Protein AF-A0A2Z5VJH6-F1 (afdb_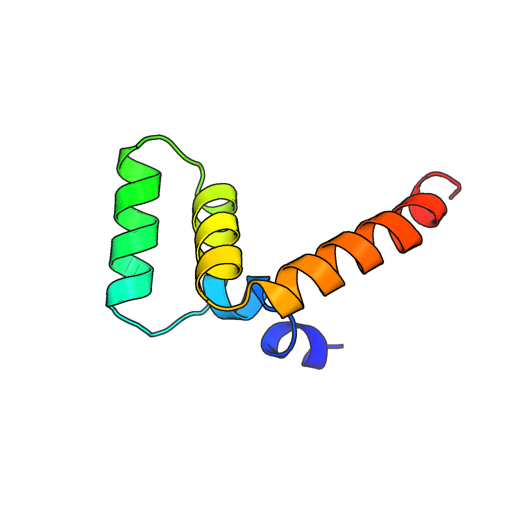monomer)

Foldseek 3Di:
DCVVCCVQLLSCLVPPPDPVSVVQLVVVVVVVDDSSVSSLVSSCVPPVVRNVVVVVVCVVCVVVVVVD

Solvent-accessible surface area (backbone atoms only — not comparable to full-atom values): 3901 Å² total; per-residue (Å²): 120,81,70,53,60,74,66,41,48,54,44,46,42,68,68,53,86,51,66,69,58,52,52,49,35,53,51,35,42,74,74,68,42,51,72,68,58,25,28,50,53,45,15,43,72,79,32,42,75,58,41,53,52,48,51,54,49,45,62,67,53,51,72,62,61,81,77,113

Mean predicted aligned error: 6.61 Å

Organism: Escherichia coli (NCBI:txid562)

Radius of gyration: 13.58 Å; Cα contacts (8 Å, |Δi|>4): 43; chains: 1; bounding box: 27×28×35 Å

Structure (mmCIF, N/CA/C/O backbone):
data_AF-A0A2Z5VJH6-F1
#
_entry.id   AF-A0A2Z5VJH6-F1
#
loop_
_atom_site.group_PDB
_atom_site.id
_atom_site.type_symbol
_atom_site.label_atom_id
_atom_site.label_alt_id
_atom_site.label_comp_id
_atom_site.label_asym_id
_atom_site.label_entity_id
_atom_site.label_seq_id
_atom_site.pdbx_PDB_ins_code
_atom_site.Cartn_x
_atom_site.Cartn_y
_atom_site.Cartn_z
_atom_site.occupancy
_atom_site.B_iso_or_equiv
_atom_site.auth_seq_id
_atom_site.auth_comp_id
_atom_site.auth_asym_id
_atom_site.auth_atom_id
_atom_site.pdbx_PDB_model_num
ATOM 1 N N . SER A 1 1 ? 9.120 -20.668 -3.540 1.00 49.41 1 SER A N 1
ATOM 2 C CA . SER A 1 1 ? 10.394 -20.159 -2.990 1.00 49.41 1 SER A CA 1
ATOM 3 C C . SER A 1 1 ? 10.072 -19.075 -1.973 1.00 49.41 1 SER A C 1
ATOM 5 O O . SER A 1 1 ? 9.416 -18.106 -2.336 1.00 49.41 1 SER A O 1
ATOM 7 N N . TRP A 1 2 ? 10.492 -19.253 -0.716 1.00 46.97 2 TRP A N 1
ATOM 8 C CA . TRP A 1 2 ? 10.304 -18.297 0.390 1.00 46.97 2 TRP A CA 1
ATOM 9 C C . TRP A 1 2 ? 11.036 -16.959 0.179 1.00 46.97 2 TRP A C 1
ATOM 11 O O . TRP A 1 2 ? 10.790 -16.003 0.903 1.00 46.97 2 TRP A O 1
ATOM 21 N N . HIS A 1 3 ? 11.897 -16.853 -0.838 1.00 51.16 3 HIS A N 1
ATOM 22 C CA . HIS A 1 3 ? 12.623 -15.620 -1.142 1.00 51.16 3 HIS A CA 1
ATOM 23 C C . HIS A 1 3 ? 11.765 -14.545 -1.819 1.00 51.16 3 HIS A C 1
ATOM 25 O O . HIS A 1 3 ? 12.142 -13.388 -1.768 1.00 51.16 3 HIS A O 1
ATOM 31 N N . ARG A 1 4 ? 10.601 -14.865 -2.408 1.00 55.47 4 ARG A N 1
ATOM 32 C CA . ARG A 1 4 ? 9.700 -13.822 -2.949 1.00 55.47 4 ARG A CA 1
ATOM 33 C C . ARG A 1 4 ? 8.958 -13.044 -1.858 1.00 55.47 4 ARG A C 1
ATOM 35 O O . ARG A 1 4 ? 8.768 -11.848 -2.018 1.00 55.47 4 ARG A O 1
ATOM 42 N N . LEU A 1 5 ? 8.648 -13.705 -0.739 1.00 52.41 5 LEU A N 1
ATOM 43 C CA . LEU A 1 5 ? 7.894 -13.159 0.401 1.00 52.41 5 LEU A CA 1
ATOM 44 C C . LEU A 1 5 ? 8.561 -11.952 1.085 1.00 52.41 5 LEU A C 1
ATOM 46 O O . LEU A 1 5 ? 7.896 -11.230 1.815 1.00 52.41 5 LEU A O 1
ATOM 50 N N . PHE A 1 6 ? 9.856 -11.717 0.859 1.00 52.66 6 PHE A N 1
ATOM 51 C CA . PHE A 1 6 ? 10.571 -10.556 1.406 1.00 52.66 6 PHE A CA 1
ATOM 52 C C . PHE A 1 6 ? 11.019 -9.555 0.336 1.00 52.66 6 PHE A C 1
ATOM 54 O O . PHE A 1 6 ? 11.549 -8.500 0.674 1.00 52.66 6 PHE A O 1
ATOM 61 N N . VAL A 1 7 ? 10.829 -9.885 -0.943 1.00 69.06 7 VAL A N 1
ATOM 62 C CA . VAL A 1 7 ? 11.339 -9.086 -2.065 1.00 69.06 7 VAL A CA 1
ATOM 63 C C . VAL A 1 7 ? 10.206 -8.328 -2.746 1.00 69.06 7 VAL A C 1
ATOM 6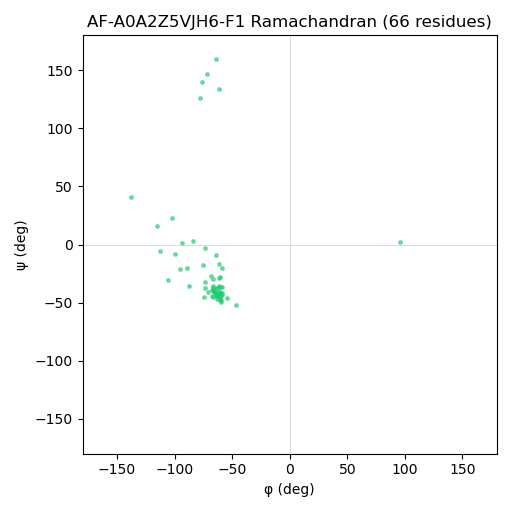5 O O . VAL A 1 7 ? 10.430 -7.221 -3.225 1.00 69.06 7 VAL A O 1
ATOM 68 N N . ASP A 1 8 ? 8.978 -8.858 -2.752 1.00 85.00 8 ASP A N 1
ATOM 69 C CA . ASP A 1 8 ? 7.864 -8.125 -3.345 1.00 85.00 8 ASP A CA 1
ATOM 70 C C . ASP A 1 8 ? 7.367 -6.983 -2.418 1.00 85.00 8 ASP A C 1
ATOM 72 O O . ASP A 1 8 ? 7.334 -7.120 -1.186 1.00 85.00 8 ASP A O 1
ATOM 76 N N . PRO A 1 9 ? 7.026 -5.809 -2.982 1.00 89.94 9 PRO A N 1
ATOM 77 C CA . PRO A 1 9 ? 6.563 -4.646 -2.219 1.00 89.94 9 PRO A CA 1
ATOM 78 C C . PRO A 1 9 ? 5.276 -4.889 -1.421 1.00 89.94 9 PRO A C 1
ATOM 80 O O . PRO A 1 9 ? 5.099 -4.279 -0.364 1.00 89.94 9 PRO A O 1
ATOM 83 N N . LEU A 1 10 ? 4.406 -5.800 -1.865 1.00 89.75 10 LEU A N 1
ATOM 84 C CA . LEU A 1 10 ? 3.134 -6.072 -1.204 1.00 89.75 10 LEU A CA 1
ATOM 85 C C . LEU A 1 10 ? 3.338 -6.864 0.092 1.00 89.75 10 LEU A C 1
ATOM 87 O O . LEU A 1 10 ? 2.790 -6.491 1.130 1.00 89.75 10 LEU A O 1
ATOM 91 N N . SER A 1 11 ? 4.177 -7.901 0.070 1.00 89.06 11 SER A N 1
ATOM 92 C CA . SER A 1 11 ? 4.512 -8.667 1.276 1.00 89.06 11 SER A CA 1
ATOM 93 C C . SER A 1 11 ? 5.230 -7.802 2.316 1.00 89.06 11 SER A C 1
ATOM 95 O O . SER A 1 11 ? 4.930 -7.906 3.506 1.00 89.06 11 SER A O 1
ATOM 97 N N . ARG A 1 12 ? 6.113 -6.884 1.891 1.00 90.50 12 ARG A N 1
ATOM 98 C CA . ARG A 1 12 ? 6.750 -5.917 2.807 1.00 90.50 12 ARG A CA 1
ATOM 99 C C . ARG A 1 12 ? 5.740 -4.977 3.462 1.00 90.50 12 ARG A C 1
ATOM 101 O O . ARG A 1 12 ? 5.854 -4.715 4.654 1.00 90.50 12 ARG A O 1
ATOM 108 N N . ALA A 1 13 ? 4.755 -4.487 2.712 1.00 92.88 13 ALA A N 1
ATOM 109 C CA . ALA A 1 13 ? 3.688 -3.663 3.276 1.00 92.88 13 ALA A CA 1
ATOM 110 C C . ALA A 1 13 ? 2.797 -4.461 4.244 1.00 92.88 13 ALA A C 1
ATOM 112 O O . ALA A 1 13 ? 2.424 -3.955 5.299 1.00 92.88 13 ALA A O 1
ATOM 113 N N . MET A 1 14 ? 2.489 -5.718 3.914 1.00 91.31 14 MET A N 1
ATOM 114 C CA . MET A 1 14 ? 1.633 -6.588 4.725 1.00 91.31 14 MET A CA 1
ATOM 115 C C . MET A 1 14 ? 2.269 -6.985 6.062 1.00 91.31 14 MET A C 1
ATOM 117 O O . MET A 1 14 ? 1.578 -7.036 7.076 1.00 91.31 14 MET A O 1
ATOM 121 N N . TYR A 1 15 ? 3.575 -7.262 6.062 1.00 89.75 15 TYR A N 1
ATOM 122 C CA . TYR A 1 15 ? 4.338 -7.662 7.247 1.00 89.75 15 TYR A CA 1
ATOM 123 C C . TYR A 1 15 ? 5.177 -6.520 7.832 1.00 89.75 15 TYR A C 1
ATOM 125 O O . TYR A 1 15 ? 6.164 -6.770 8.524 1.00 89.75 15 TYR A O 1
ATOM 133 N N . SER A 1 16 ? 4.808 -5.268 7.551 1.00 88.44 16 SER A N 1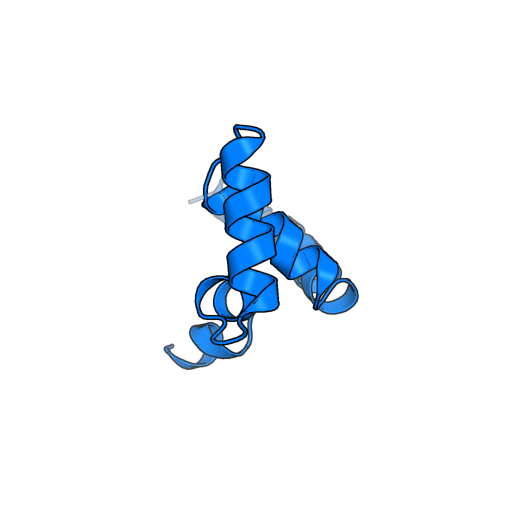
ATOM 134 C CA . SER A 1 16 ? 5.515 -4.115 8.098 1.00 88.44 16 SER A CA 1
ATOM 135 C C . SER A 1 16 ? 5.435 -4.097 9.626 1.00 88.44 16 SER A C 1
ATOM 137 O O . SER A 1 16 ? 4.367 -4.278 10.212 1.00 88.44 16 SER A O 1
ATOM 139 N N . SER A 1 17 ? 6.575 -3.852 10.272 1.00 91.00 17 SER A N 1
ATOM 140 C CA . SER A 1 17 ? 6.674 -3.630 11.718 1.00 91.00 17 SER A CA 1
ATOM 141 C C . SER A 1 17 ? 6.623 -2.146 12.101 1.00 91.00 17 SER A C 1
ATOM 143 O O . SER A 1 17 ? 6.743 -1.818 13.280 1.00 91.00 17 SER A O 1
ATOM 145 N N . ASP A 1 18 ? 6.476 -1.244 11.126 1.00 93.56 18 ASP A N 1
ATOM 146 C CA . ASP A 1 18 ? 6.462 0.199 11.360 1.00 93.56 18 ASP A CA 1
ATOM 147 C C . ASP A 1 18 ? 5.098 0.646 11.915 1.00 93.56 18 ASP A C 1
ATOM 149 O O . ASP A 1 18 ? 4.050 0.428 11.305 1.00 93.56 18 ASP A O 1
ATOM 153 N N . GLY A 1 19 ? 5.096 1.340 13.057 1.00 94.25 19 GLY A N 1
ATOM 154 C CA . GLY A 1 19 ? 3.872 1.879 13.670 1.00 94.25 19 GLY A CA 1
ATOM 155 C C . GLY A 1 19 ? 3.024 2.766 12.736 1.00 94.25 19 GLY A C 1
ATOM 156 O O . GLY A 1 19 ? 1.816 2.543 12.639 1.00 94.25 19 GLY A O 1
ATOM 157 N N . PRO A 1 20 ? 3.618 3.719 11.987 1.00 96.56 20 PRO A N 1
ATOM 158 C CA . PRO A 1 20 ? 2.871 4.569 11.053 1.00 96.56 20 PRO A CA 1
ATOM 159 C C . PRO A 1 20 ? 2.171 3.808 9.917 1.00 96.56 20 PRO A C 1
ATOM 161 O O . PRO A 1 20 ? 1.134 4.247 9.417 1.00 96.56 20 PRO A O 1
ATOM 164 N N . ASP A 1 21 ? 2.712 2.663 9.503 1.00 95.94 21 ASP A N 1
ATOM 165 C CA . ASP A 1 21 ? 2.092 1.821 8.479 1.00 95.94 21 ASP A CA 1
ATOM 166 C C 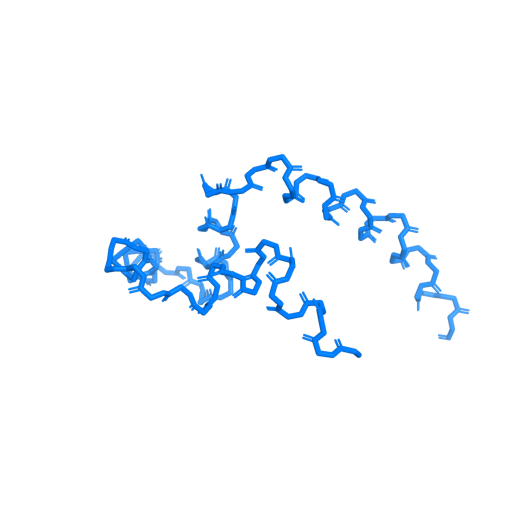. ASP A 1 21 ? 0.835 1.143 9.019 1.00 95.94 21 ASP A C 1
ATOM 168 O O . ASP A 1 21 ? -0.198 1.099 8.343 1.00 95.94 21 ASP A O 1
ATOM 172 N N . PHE A 1 22 ? 0.899 0.671 10.266 1.00 94.75 22 PHE A N 1
ATOM 173 C CA . PHE A 1 22 ? -0.262 0.132 10.961 1.00 94.75 22 PHE A CA 1
ATOM 174 C C . PHE A 1 22 ? -1.366 1.188 11.094 1.00 94.75 22 PHE A C 1
ATOM 176 O O . PHE A 1 22 ? -2.523 0.904 10.778 1.00 94.75 22 PHE A O 1
ATOM 183 N N . GLU A 1 23 ? -1.023 2.414 11.496 1.00 96.75 23 GLU A N 1
ATOM 184 C CA . GLU A 1 23 ? -1.981 3.524 11.585 1.00 96.75 23 GLU A CA 1
ATOM 185 C C . GLU A 1 23 ? -2.612 3.853 10.228 1.00 96.75 23 GLU A C 1
ATOM 187 O O . GLU A 1 23 ? -3.829 4.033 10.141 1.00 96.75 23 GLU A O 1
ATOM 192 N N . PHE A 1 24 ? -1.814 3.864 9.156 1.00 96.94 24 PHE A N 1
ATOM 193 C CA . PHE A 1 24 ? -2.310 4.081 7.799 1.00 96.94 24 PHE A CA 1
ATOM 194 C C . PHE A 1 24 ? -3.330 3.011 7.390 1.00 96.94 24 PHE A C 1
ATOM 196 O O . PHE A 1 24 ? -4.428 3.340 6.938 1.00 96.94 24 PHE A O 1
ATOM 203 N N . VAL A 1 25 ? -3.004 1.732 7.592 1.00 95.50 25 VAL A N 1
ATOM 204 C CA . VAL A 1 25 ? -3.909 0.622 7.268 1.00 95.50 25 VAL A CA 1
ATOM 205 C C . VAL A 1 25 ? -5.177 0.687 8.123 1.00 95.50 25 VAL A C 1
ATOM 207 O O . VAL A 1 25 ? -6.276 0.524 7.596 1.00 95.50 25 VAL A O 1
ATOM 210 N N 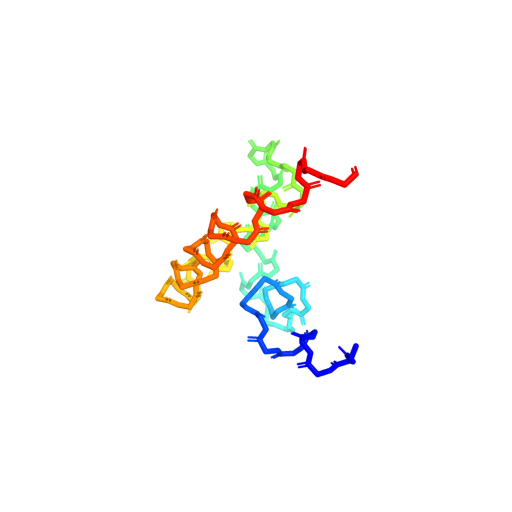. GLN A 1 26 ? -5.062 0.980 9.421 1.00 96.12 26 GLN A N 1
ATOM 211 C CA . GLN A 1 26 ? -6.216 1.173 10.307 1.00 96.12 26 GLN A CA 1
ATOM 212 C C . GLN A 1 26 ? -7.125 2.307 9.825 1.00 96.12 26 GLN A C 1
ATOM 214 O O . GLN A 1 26 ? -8.346 2.145 9.805 1.00 96.12 26 GLN A O 1
ATOM 219 N N . GLN A 1 27 ? -6.551 3.434 9.403 1.00 97.62 27 GLN A N 1
ATOM 220 C CA . GLN A 1 27 ? -7.306 4.564 8.868 1.00 97.62 27 GLN A CA 1
ATOM 221 C C . GLN A 1 27 ? -8.052 4.184 7.581 1.00 97.62 27 GLN A C 1
ATOM 223 O O . GLN A 1 27 ? -9.257 4.409 7.488 1.00 97.62 27 GLN A O 1
ATOM 228 N N . LYS A 1 28 ? -7.388 3.511 6.634 1.00 97.06 28 LYS A N 1
ATOM 229 C CA . LYS A 1 28 ? -8.037 3.015 5.407 1.00 97.06 28 LYS A CA 1
ATOM 230 C C . LYS A 1 28 ? -9.161 2.024 5.683 1.00 97.06 28 LYS A C 1
ATOM 232 O O . LYS A 1 28 ? -10.211 2.090 5.049 1.00 97.06 28 LYS A O 1
ATOM 237 N N . ARG A 1 29 ? -9.004 1.169 6.690 1.00 96.38 29 ARG A N 1
ATOM 238 C CA . ARG A 1 29 ? -10.081 0.269 7.119 1.00 96.38 29 ARG A CA 1
ATOM 239 C C . ARG A 1 29 ? -11.269 1.009 7.731 1.00 96.38 29 ARG A C 1
ATOM 241 O O . ARG A 1 29 ? -12.403 0.603 7.502 1.00 96.38 29 ARG A O 1
ATOM 248 N N . LYS A 1 30 ? -11.038 2.100 8.470 1.00 96.56 30 LYS A N 1
ATOM 249 C CA . LYS A 1 30 ? -12.118 2.975 8.970 1.00 96.56 30 LYS A CA 1
ATOM 250 C C . LYS A 1 30 ? -12.847 3.705 7.839 1.00 96.56 30 LYS A C 1
ATOM 252 O O . LYS A 1 30 ? -14.036 3.965 7.968 1.00 96.56 30 LYS A O 1
ATOM 257 N N . GLU A 1 31 ? -12.157 3.986 6.735 1.00 96.44 31 GLU A N 1
ATOM 258 C CA . GLU A 1 31 ? -12.738 4.524 5.493 1.00 96.44 31 GLU A CA 1
ATOM 259 C C . GLU A 1 31 ? -13.546 3.474 4.702 1.00 96.44 31 GLU A C 1
ATOM 261 O O . GLU A 1 31 ? -14.157 3.807 3.691 1.00 96.44 31 GLU A O 1
ATOM 266 N N . GLY A 1 32 ? -13.587 2.221 5.169 1.00 96.69 32 GLY A N 1
ATOM 267 C CA . GLY A 1 32 ? -14.370 1.140 4.570 1.00 96.69 32 GLY A CA 1
ATOM 268 C C . GLY A 1 32 ? -13.595 0.250 3.599 1.00 96.69 32 GLY A C 1
ATOM 269 O O . GLY A 1 32 ? -14.185 -0.675 3.047 1.00 96.69 32 GLY A O 1
ATOM 270 N N . LEU A 1 33 ? -12.292 0.480 3.403 1.00 96.12 33 LEU A N 1
ATOM 271 C CA . LEU A 1 33 ? -11.477 -0.371 2.537 1.00 96.12 33 LEU A CA 1
ATOM 272 C C . LEU A 1 33 ? -11.226 -1.733 3.186 1.00 96.12 33 LEU A C 1
ATOM 274 O O . LEU A 1 33 ? -11.044 -1.856 4.407 1.00 96.12 33 LEU A O 1
ATOM 278 N N . SER A 1 34 ? -11.136 -2.765 2.349 1.00 96.25 34 SER A N 1
ATOM 279 C CA . SER A 1 34 ? -10.650 -4.066 2.792 1.00 96.25 34 SER A CA 1
ATOM 280 C C . SER A 1 34 ? -9.185 -3.982 3.233 1.00 96.25 34 SER A C 1
ATOM 282 O O . SER A 1 34 ? -8.428 -3.087 2.849 1.00 96.25 34 SER A O 1
ATOM 284 N N . ILE A 1 35 ? -8.750 -4.956 4.038 1.00 93.25 35 ILE A N 1
ATOM 285 C CA . ILE A 1 35 ? -7.344 -5.050 4.450 1.00 93.25 35 ILE A CA 1
ATOM 286 C C . ILE A 1 35 ? -6.405 -5.171 3.239 1.00 93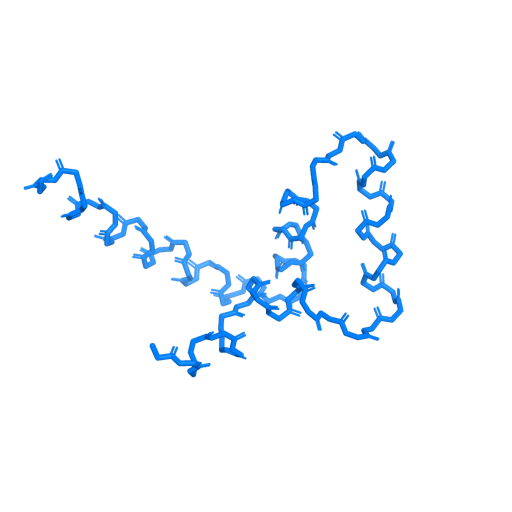.25 35 ILE A C 1
ATOM 288 O O . ILE A 1 35 ? -5.336 -4.571 3.242 1.00 93.25 35 ILE A O 1
ATOM 292 N N . HIS A 1 36 ? -6.821 -5.888 2.191 1.00 93.50 36 HIS A N 1
ATOM 293 C CA . HIS A 1 36 ? -6.025 -6.076 0.981 1.00 93.50 36 HIS A CA 1
ATOM 294 C C . HIS A 1 36 ? -5.854 -4.765 0.209 1.00 93.50 36 HIS A C 1
ATOM 296 O O . HIS A 1 36 ? -4.735 -4.431 -0.165 1.00 93.50 36 HIS A O 1
ATOM 302 N N . GLU A 1 37 ? -6.924 -3.983 0.044 1.00 95.31 37 GLU A N 1
ATOM 303 C CA . GLU A 1 37 ? -6.854 -2.667 -0.606 1.00 95.31 37 GLU A CA 1
ATOM 304 C C . GLU A 1 37 ? -6.029 -1.667 0.212 1.00 95.31 37 GLU A C 1
ATOM 306 O O . GLU A 1 37 ? -5.240 -0.904 -0.343 1.00 95.31 37 GLU A O 1
ATOM 311 N N . ALA A 1 38 ? -6.166 -1.683 1.539 1.00 96.94 38 ALA A N 1
ATOM 312 C CA . ALA A 1 38 ? -5.380 -0.825 2.420 1.00 96.94 38 ALA A CA 1
ATOM 313 C C . ALA A 1 38 ? -3.875 -1.136 2.327 1.00 96.94 38 ALA A C 1
ATOM 315 O O . ALA A 1 38 ? -3.056 -0.222 2.214 1.00 96.94 38 ALA A O 1
ATOM 316 N N . VAL A 1 39 ? -3.511 -2.422 2.332 1.00 95.12 39 VAL A N 1
ATOM 317 C CA . VAL A 1 39 ? -2.123 -2.880 2.161 1.00 95.12 39 VAL A CA 1
ATOM 318 C C . VAL A 1 39 ? -1.609 -2.576 0.752 1.00 95.12 39 VAL A C 1
ATOM 320 O O . VAL A 1 39 ? -0.464 -2.154 0.608 1.00 95.12 39 VAL A O 1
ATOM 323 N N . TRP A 1 40 ? -2.448 -2.707 -0.277 1.00 94.31 40 TRP A N 1
ATOM 324 C CA . TRP A 1 40 ? -2.106 -2.326 -1.648 1.00 94.31 40 TRP A CA 1
ATOM 325 C C . TRP A 1 40 ? -1.744 -0.842 -1.755 1.00 94.31 40 TRP A C 1
ATOM 327 O O . TRP A 1 40 ? -0.693 -0.488 -2.290 1.00 94.31 40 TRP A O 1
ATOM 337 N N . GLN A 1 41 ? -2.567 0.037 -1.176 1.00 96.94 41 GLN A N 1
ATOM 338 C CA . GLN A 1 41 ? -2.273 1.471 -1.132 1.00 96.94 41 GLN A CA 1
ATOM 339 C C . GLN A 1 41 ? -1.010 1.781 -0.324 1.00 96.94 41 GLN A C 1
ATOM 341 O O . GLN A 1 41 ? -0.238 2.662 -0.704 1.00 96.94 41 GLN A O 1
ATOM 346 N N . LEU A 1 42 ? -0.774 1.058 0.774 1.00 96.88 42 LEU A N 1
ATOM 347 C CA . LEU A 1 42 ? 0.450 1.203 1.557 1.00 96.88 42 LEU A CA 1
ATOM 348 C C . LEU A 1 42 ? 1.692 0.808 0.740 1.00 96.88 42 LEU A C 1
ATOM 350 O O . LEU A 1 42 ? 2.687 1.534 0.754 1.00 96.88 42 LEU A O 1
ATOM 354 N N . ALA A 1 43 ? 1.628 -0.298 -0.003 1.00 95.50 43 ALA A N 1
ATOM 355 C CA . ALA A 1 43 ? 2.711 -0.746 -0.874 1.00 95.50 43 ALA A CA 1
ATOM 356 C C . ALA A 1 43 ? 3.025 0.295 -1.958 1.00 95.50 43 ALA A C 1
ATOM 358 O O . ALA A 1 43 ? 4.186 0.651 -2.154 1.00 95.50 43 ALA A O 1
ATOM 359 N N . TRP A 1 44 ? 1.993 0.866 -2.585 1.00 95.56 44 TRP A N 1
ATOM 360 C CA . TRP A 1 44 ? 2.137 1.968 -3.541 1.00 95.56 44 TRP A CA 1
ATOM 361 C C . TRP A 1 44 ? 2.775 3.215 -2.926 1.00 95.56 44 TRP A C 1
ATOM 363 O O . TRP A 1 44 ? 3.640 3.839 -3.540 1.00 95.56 44 TRP A O 1
ATOM 373 N N . LYS A 1 45 ? 2.397 3.554 -1.690 1.00 95.56 45 LYS A N 1
ATOM 374 C CA . LYS A 1 45 ? 2.957 4.693 -0.955 1.00 95.56 45 LYS A CA 1
ATOM 375 C C . LYS A 1 45 ? 4.446 4.509 -0.630 1.00 95.56 45 LYS A C 1
ATOM 377 O O . LYS A 1 45 ? 5.191 5.482 -0.707 1.00 95.56 45 LYS A O 1
ATOM 382 N N . LYS A 1 46 ? 4.881 3.301 -0.244 1.00 94.06 46 LYS A N 1
ATOM 383 C CA . LYS A 1 46 ? 6.275 3.030 0.173 1.00 94.06 46 LYS A CA 1
ATOM 384 C C . LYS A 1 46 ? 7.205 2.676 -0.987 1.00 94.06 46 LYS A C 1
ATOM 386 O O . LYS A 1 46 ? 8.375 3.043 -0.958 1.00 94.06 46 LYS A O 1
ATOM 391 N N . SER A 1 47 ? 6.693 1.970 -1.989 1.00 92.75 47 SER A N 1
ATOM 392 C CA . SER A 1 47 ? 7.499 1.278 -2.999 1.00 92.75 47 SER A CA 1
ATOM 393 C C . SER A 1 47 ? 6.928 1.452 -4.409 1.00 92.75 47 SER A C 1
ATOM 395 O O . SER A 1 47 ? 6.924 0.511 -5.196 1.00 92.75 47 SER A O 1
ATOM 397 N N . GLY A 1 48 ? 6.453 2.656 -4.745 1.00 93.56 48 GLY A N 1
ATOM 398 C CA . GLY A 1 48 ? 5.782 2.964 -6.017 1.00 93.5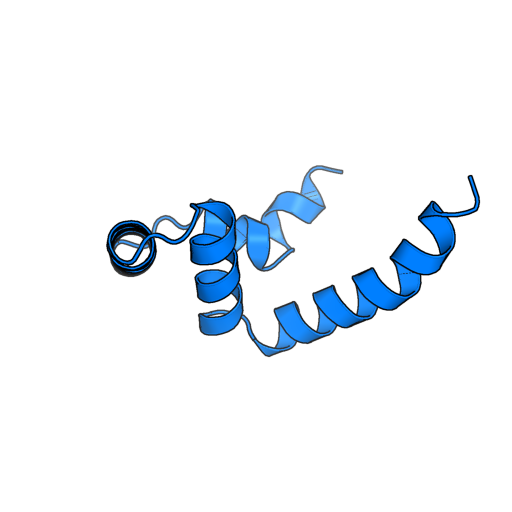6 48 GLY A CA 1
ATOM 399 C C . GLY A 1 48 ? 6.474 2.429 -7.285 1.00 93.56 48 GLY A C 1
ATOM 400 O O . GLY A 1 48 ? 5.826 1.714 -8.045 1.00 93.56 48 GLY A O 1
ATOM 401 N N . PRO A 1 49 ? 7.777 2.683 -7.525 1.00 93.12 49 PRO A N 1
ATOM 402 C CA . PRO A 1 49 ? 8.468 2.148 -8.706 1.00 93.12 49 PRO A CA 1
ATOM 403 C C . PRO A 1 49 ? 8.509 0.611 -8.761 1.00 93.12 49 PRO A C 1
ATOM 405 O O . PRO A 1 49 ? 8.404 0.012 -9.833 1.00 93.12 49 PRO A O 1
ATOM 408 N N . GLU A 1 50 ? 8.641 -0.038 -7.603 1.00 90.94 50 GLU A N 1
ATOM 409 C CA . GLU A 1 50 ? 8.640 -1.500 -7.498 1.00 90.94 50 GLU A CA 1
ATOM 410 C C . GLU A 1 50 ? 7.229 -2.069 -7.704 1.00 90.94 50 GLU A C 1
ATOM 412 O O . GLU A 1 50 ? 7.083 -3.099 -8.355 1.00 90.94 50 GLU A O 1
ATOM 417 N N . MET A 1 51 ? 6.189 -1.383 -7.211 1.00 93.50 51 MET A N 1
ATOM 418 C CA . MET A 1 51 ? 4.784 -1.727 -7.466 1.00 93.50 51 MET A CA 1
ATOM 419 C C . MET A 1 51 ? 4.427 -1.595 -8.945 1.00 93.50 51 MET A C 1
ATOM 421 O O . MET A 1 51 ? 3.806 -2.499 -9.488 1.00 93.50 51 MET A O 1
ATOM 425 N N . ALA A 1 52 ? 4.879 -0.533 -9.617 1.00 92.00 52 ALA A N 1
ATOM 426 C CA . ALA A 1 52 ? 4.681 -0.373 -11.058 1.00 92.00 52 ALA A CA 1
ATOM 427 C C . ALA A 1 52 ? 5.349 -1.509 -11.852 1.00 92.00 52 ALA A C 1
ATOM 429 O O . ALA A 1 52 ? 4.773 -2.046 -12.794 1.00 92.00 52 ALA A O 1
ATOM 430 N N . SER A 1 53 ? 6.552 -1.919 -11.438 1.00 89.94 53 SER A N 1
ATOM 431 C CA . SER A 1 53 ? 7.251 -3.061 -12.041 1.00 89.94 53 SER A CA 1
ATOM 432 C C . SER A 1 53 ? 6.519 -4.383 -11.773 1.00 89.94 53 SER A C 1
ATOM 434 O O . SER A 1 53 ? 6.464 -5.246 -12.646 1.00 89.94 53 SER A O 1
ATOM 436 N N . LEU A 1 54 ? 5.944 -4.542 -10.576 1.00 86.94 54 LEU A N 1
ATOM 437 C CA . LEU A 1 54 ? 5.144 -5.706 -10.201 1.00 86.94 54 LEU A CA 1
ATOM 438 C C . LEU A 1 54 ? 3.838 -5.782 -11.002 1.00 86.94 54 LEU A C 1
ATOM 440 O O . LEU A 1 54 ? 3.517 -6.860 -11.492 1.00 86.94 54 LEU A O 1
ATOM 444 N N . GLU A 1 55 ? 3.109 -4.676 -11.156 1.00 88.88 55 GLU A N 1
ATOM 445 C CA . GLU A 1 55 ? 1.902 -4.616 -11.991 1.00 88.88 55 GLU A CA 1
ATOM 446 C C . GLU A 1 55 ? 2.226 -4.945 -13.450 1.00 88.88 55 GLU A C 1
ATOM 448 O O . GLU A 1 55 ? 1.590 -5.830 -14.014 1.00 88.88 55 GLU A O 1
ATOM 453 N N . ALA A 1 56 ? 3.272 -4.343 -14.027 1.00 89.19 56 ALA A N 1
ATOM 454 C CA . ALA A 1 56 ? 3.693 -4.647 -15.396 1.00 89.19 56 ALA A CA 1
ATOM 455 C C . ALA A 1 56 ? 4.049 -6.136 -15.578 1.00 89.19 56 ALA A C 1
ATOM 457 O O . ALA A 1 56 ? 3.659 -6.764 -16.562 1.00 89.19 56 ALA A O 1
ATOM 458 N N . TRP A 1 57 ? 4.745 -6.727 -14.600 1.00 86.31 57 TRP A N 1
ATOM 459 C CA . TRP A 1 57 ? 5.049 -8.157 -14.600 1.00 86.31 57 TRP A CA 1
ATOM 460 C C . TRP A 1 57 ? 3.783 -9.021 -14.479 1.00 86.31 57 TRP A C 1
ATOM 462 O O . TRP A 1 57 ? 3.663 -10.036 -15.166 1.00 86.31 57 TRP A O 1
ATOM 472 N N . LEU A 1 58 ? 2.828 -8.639 -13.625 1.00 84.88 58 LEU A N 1
ATOM 473 C CA . LEU A 1 58 ? 1.550 -9.340 -13.489 1.00 84.88 58 LEU A CA 1
ATOM 474 C C . LEU A 1 58 ? 0.740 -9.276 -14.784 1.00 84.88 58 LEU A C 1
ATOM 476 O O . LEU A 1 58 ? 0.255 -10.312 -15.219 1.00 84.88 58 LEU A O 1
ATOM 480 N N . GLU A 1 59 ? 0.651 -8.119 -15.435 1.00 85.69 59 GLU A N 1
ATOM 481 C CA . GLU A 1 59 ? -0.043 -7.962 -16.719 1.00 85.69 59 GLU A CA 1
ATOM 482 C C . GLU A 1 59 ? 0.578 -8.834 -17.821 1.00 85.69 59 GLU A C 1
ATOM 484 O O . GLU A 1 59 ? -0.136 -9.492 -18.586 1.00 85.69 59 GLU A O 1
ATOM 489 N N . GLU A 1 60 ? 1.912 -8.889 -17.884 1.00 84.00 60 GLU A N 1
ATOM 490 C CA . GLU A 1 60 ? 2.634 -9.728 -18.842 1.00 84.00 60 GLU A CA 1
ATOM 491 C C . GLU A 1 60 ? 2.400 -11.227 -18.581 1.00 84.00 60 GLU A C 1
ATOM 493 O O . GLU A 1 60 ? 2.203 -12.005 -19.521 1.00 84.00 60 GLU A O 1
ATOM 498 N N . HIS A 1 61 ? 2.377 -11.642 -17.311 1.00 75.94 61 HIS A N 1
ATOM 499 C CA . HIS A 1 61 ? 2.330 -13.052 -16.920 1.00 75.94 61 HIS A CA 1
ATOM 500 C C . HIS A 1 61 ? 0.924 -13.610 -16.621 1.00 75.94 61 HIS A C 1
ATOM 502 O O . HIS A 1 61 ? 0.732 -14.826 -16.716 1.00 75.94 61 HIS A O 1
ATOM 508 N N . GLU A 1 62 ? -0.083 -12.790 -16.310 1.00 64.50 62 GLU A N 1
ATOM 509 C CA . GLU A 1 62 ? -1.486 -13.228 -16.189 1.00 64.50 62 GLU A CA 1
ATOM 510 C C . GLU A 1 62 ? -2.072 -13.632 -17.540 1.00 64.50 62 GLU A C 1
ATOM 512 O O . GLU A 1 62 ? -2.894 -14.551 -17.604 1.00 64.50 62 GLU A O 1
ATOM 517 N N . LYS A 1 63 ? -1.560 -13.058 -18.634 1.00 54.00 63 LYS A N 1
ATOM 518 C CA . LYS A 1 63 ? -1.920 -13.435 -20.007 1.00 54.00 63 LYS A CA 1
ATOM 519 C C . LYS A 1 63 ? -1.647 -14.914 -20.330 1.00 54.00 63 LYS A C 1
ATOM 521 O O . LYS A 1 63 ? -2.250 -15.452 -21.252 1.00 54.00 63 LYS A O 1
ATOM 526 N N . TYR A 1 64 ? -0.783 -15.580 -19.559 1.00 47.16 64 TYR A N 1
ATOM 527 C CA . TYR A 1 64 ? -0.447 -17.001 -19.710 1.00 47.16 64 TYR A CA 1
ATOM 528 C C . TYR A 1 64 ? -1.185 -17.926 -18.731 1.00 47.16 64 TYR A C 1
ATOM 530 O O . TYR A 1 64 ? -1.102 -19.143 -18.875 1.00 47.16 64 TYR A O 1
ATOM 538 N N . ARG A 1 65 ? -1.911 -17.388 -17.739 1.00 46.09 65 ARG A N 1
ATOM 539 C CA . ARG A 1 65 ? -2.663 -18.197 -1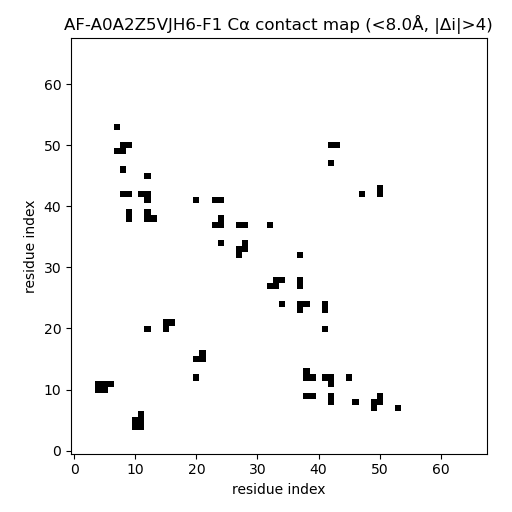6.759 1.00 46.09 65 ARG A CA 1
ATOM 540 C C . ARG A 1 65 ? -4.092 -18.507 -17.216 1.00 46.09 65 ARG A C 1
ATOM 542 O O . ARG A 1 65 ? -4.675 -19.468 -16.738 1.00 46.09 65 ARG A O 1
ATOM 549 N N . SER A 1 66 ? -4.645 -17.736 -18.152 1.00 47.81 66 SER A N 1
ATOM 550 C CA . SER A 1 66 ? -5.981 -17.963 -18.726 1.00 47.81 66 SER A CA 1
ATOM 551 C C . SER A 1 66 ? -6.014 -18.975 -19.883 1.00 47.81 66 SER A C 1
ATOM 553 O O . SER A 1 66 ? -7.074 -19.193 -20.462 1.00 47.81 66 SER A O 1
ATOM 555 N N . VAL A 1 67 ? -4.876 -19.599 -20.219 1.00 45.06 67 VAL A N 1
ATOM 556 C CA . VAL A 1 67 ? -4.742 -20.592 -21.308 1.00 45.06 67 VAL A CA 1
ATOM 557 C C . VAL A 1 67 ? -4.378 -21.996 -20.782 1.00 45.06 67 VAL A C 1
ATOM 559 O O . VAL A 1 67 ? -3.935 -22.842 -21.554 1.00 45.06 67 VAL A O 1
ATOM 562 N N . ALA A 1 68 ? -4.543 -22.251 -19.479 1.00 37.06 68 ALA A N 1
ATOM 563 C CA . ALA A 1 68 ? -4.305 -23.555 -18.852 1.00 37.06 68 ALA A CA 1
ATOM 564 C C . ALA A 1 68 ? -5.603 -24.172 -18.322 1.00 37.06 68 ALA A C 1
ATOM 566 O O . ALA A 1 68 ? -6.381 -23.428 -17.681 1.00 37.06 68 ALA A O 1
#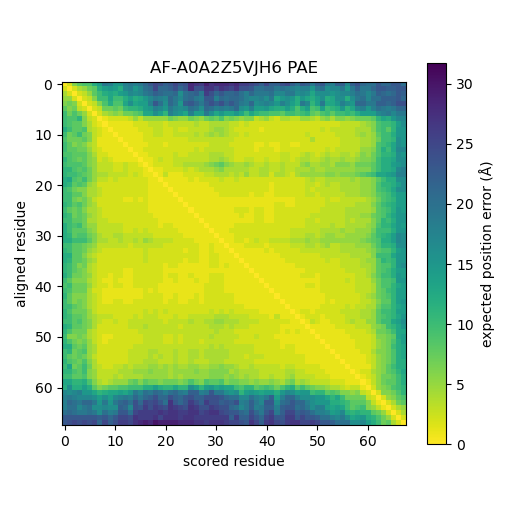

InterPro domains:
  IPR053155 F-pilin assembly protein TraC [PTHR38467] (1-56)

Secondary structure (DSSP, 8-state):
-TTGGGTSHHHHHHT---HHHHHHHHHHHHTT--HHHHHHHHHHHHHHHHHHHHHHHHHHHHTTTTT-

Sequence (68 aa):
SWHRLFVDPLSRAMYSSDGPDFEFVQQKRKEGLSIHEAVWQLAWKKSGPEMASLEAWLEEHEKYRSVA

pLDDT: mean 84.13, std 17.49, range [37.06, 97.62]